Protein AF-A0A1W9RPV3-F1 (afdb_monomer_lite)

Secondary structure (DSSP, 8-state):
-HHHHHHHHHHHHHHHHHHHHHT--------HHHHHHHHHHHHHHHHHHHHTTPPTT--EEEEEETTTTEEEEEEEETTEEEEEEEEE-S-SSSS------STTS-PPPP------

Sequence (116 aa):
MKKHYILLLIVSFIILFFQSLLLHSQIIPSSELSRQVINEVSPTLQLQIADSGFQWGNPIFIRIFKETSELEVWIQDGTQFRLFKNYHICNWGYGTLGPKLAQGDGQALVQLAASR

pLDDT: mean 85.7, std 13.08, range [41.72, 97.81]

Structure (mmCIF, N/CA/C/O backbone):
data_AF-A0A1W9RPV3-F1
#
_entry.id   AF-A0A1W9RPV3-F1
#
loop_
_atom_site.group_PDB
_atom_site.id
_atom_site.type_symbol
_atom_site.label_atom_id
_atom_site.label_alt_id
_atom_site.label_comp_id
_atom_site.label_asym_id
_atom_site.label_entity_id
_atom_site.label_seq_id
_atom_site.pdbx_PDB_ins_code
_atom_site.Cartn_x
_atom_site.Cartn_y
_atom_site.Cartn_z
_atom_site.occupancy
_atom_site.B_iso_or_equiv
_atom_site.auth_seq_id
_atom_site.auth_comp_id
_atom_site.auth_asym_id
_atom_site.auth_atom_id
_atom_site.pdbx_PDB_model_num
ATOM 1 N N . MET A 1 1 ? 4.378 10.378 57.859 1.00 62.03 1 MET A N 1
ATOM 2 C CA . MET A 1 1 ? 3.628 11.184 56.863 1.00 62.03 1 MET A CA 1
ATOM 3 C C . MET A 1 1 ? 4.444 11.534 55.610 1.00 62.03 1 MET A C 1
ATOM 5 O O . MET A 1 1 ? 3.971 11.255 54.521 1.00 62.03 1 MET A O 1
ATOM 9 N N . LYS A 1 2 ? 5.685 12.044 55.713 1.00 71.25 2 LYS A N 1
ATOM 10 C CA . LYS A 1 2 ? 6.503 12.451 54.541 1.00 71.25 2 LYS A CA 1
ATOM 11 C C . LYS A 1 2 ? 6.878 11.315 53.559 1.00 71.25 2 LYS A C 1
ATOM 13 O O . LYS A 1 2 ? 6.887 11.535 52.358 1.00 71.25 2 LYS A O 1
ATOM 18 N N . LYS A 1 3 ? 7.116 10.086 54.047 1.00 74.06 3 LYS A N 1
ATOM 19 C CA . LYS A 1 3 ? 7.447 8.911 53.203 1.00 74.06 3 LYS A CA 1
ATOM 20 C C . LYS A 1 3 ? 6.310 8.481 52.263 1.00 74.06 3 LYS A C 1
ATOM 22 O O . LYS A 1 3 ? 6.578 8.044 51.155 1.00 74.06 3 LYS A O 1
ATOM 27 N N . HIS A 1 4 ? 5.056 8.641 52.692 1.00 80.50 4 HIS A N 1
ATOM 28 C CA . HIS A 1 4 ? 3.886 8.339 51.859 1.00 80.50 4 HIS A CA 1
ATOM 29 C C . HIS A 1 4 ? 3.755 9.336 50.697 1.00 80.50 4 HIS A C 1
ATOM 31 O O . HIS A 1 4 ? 3.473 8.936 49.577 1.00 80.50 4 HIS A O 1
ATOM 37 N N . TYR A 1 5 ? 4.055 10.617 50.941 1.00 83.81 5 TYR A N 1
ATOM 38 C CA . TYR A 1 5 ? 4.079 11.645 49.895 1.00 83.81 5 TYR A CA 1
ATOM 39 C C . TYR A 1 5 ? 5.159 11.385 48.838 1.00 83.81 5 TYR A C 1
ATOM 41 O O . TYR A 1 5 ? 4.906 11.537 47.649 1.00 83.81 5 TYR A O 1
ATOM 49 N N . ILE A 1 6 ? 6.346 10.942 49.264 1.00 88.88 6 ILE A N 1
ATOM 50 C CA . ILE A 1 6 ? 7.441 10.588 48.348 1.00 88.88 6 ILE A CA 1
ATOM 51 C C . ILE A 1 6 ? 7.039 9.408 47.454 1.00 88.88 6 ILE A C 1
ATOM 53 O O . ILE A 1 6 ? 7.261 9.452 46.248 1.00 88.88 6 ILE A O 1
ATOM 57 N N . LEU A 1 7 ? 6.396 8.384 48.022 1.00 88.38 7 LEU A N 1
ATOM 58 C CA . LEU A 1 7 ? 5.913 7.233 47.258 1.00 88.38 7 LEU A CA 1
ATOM 59 C C . LEU A 1 7 ? 4.862 7.638 46.210 1.00 88.38 7 LEU A C 1
ATOM 61 O O . LEU A 1 7 ? 4.947 7.209 45.064 1.00 88.38 7 LEU A O 1
ATOM 65 N N . LEU A 1 8 ? 3.914 8.506 46.577 1.00 90.88 8 LEU A N 1
ATOM 66 C CA . LEU A 1 8 ? 2.882 8.999 45.658 1.00 90.88 8 LEU A CA 1
ATOM 67 C C . LEU A 1 8 ? 3.468 9.826 44.502 1.00 90.88 8 LEU A C 1
ATOM 69 O O . LEU A 1 8 ? 3.013 9.692 43.366 1.00 90.88 8 LEU A O 1
ATOM 73 N N . LEU A 1 9 ? 4.502 10.632 44.761 1.00 92.44 9 LEU A N 1
ATOM 74 C CA . LEU A 1 9 ? 5.195 11.392 43.715 1.00 92.44 9 LEU A CA 1
ATOM 75 C C . LEU A 1 9 ? 5.936 10.481 42.728 1.00 92.44 9 LEU A C 1
ATOM 77 O O . LEU A 1 9 ? 5.876 10.717 41.523 1.00 92.44 9 LEU A O 1
ATOM 81 N N . ILE A 1 10 ? 6.583 9.419 43.218 1.00 94.88 10 ILE A N 1
ATOM 82 C CA . ILE A 1 10 ? 7.275 8.440 42.366 1.00 94.88 10 ILE A CA 1
ATOM 83 C C . ILE A 1 10 ? 6.272 7.694 41.479 1.00 94.88 10 ILE A C 1
ATOM 85 O O . ILE A 1 10 ? 6.490 7.574 40.276 1.00 94.88 10 ILE A O 1
ATOM 89 N N . VAL A 1 11 ? 5.150 7.240 42.045 1.00 95.00 11 VAL A N 1
ATOM 90 C CA . VAL A 1 11 ? 4.097 6.546 41.286 1.00 95.00 11 VAL A CA 1
ATOM 91 C C . VAL A 1 11 ? 3.494 7.460 40.217 1.00 95.00 11 VAL A C 1
ATOM 93 O O . VAL A 1 11 ? 3.348 7.040 39.073 1.00 95.00 11 VAL A O 1
ATOM 96 N N . SER A 1 12 ? 3.214 8.722 40.553 1.00 93.94 12 SER A N 1
ATOM 97 C CA . SER A 1 12 ? 2.731 9.718 39.588 1.00 93.94 12 SER A CA 1
ATOM 98 C C . SER A 1 12 ? 3.723 9.935 38.437 1.00 93.94 12 SER A C 1
ATOM 100 O O . SER A 1 12 ? 3.333 9.914 37.271 1.00 93.94 12 SER A O 1
ATOM 102 N N . PHE A 1 13 ? 5.020 10.051 38.739 1.00 93.44 13 PHE A N 1
ATOM 103 C CA . PHE A 1 13 ? 6.063 10.216 37.723 1.00 93.44 13 PHE A CA 1
ATOM 104 C C . PHE A 1 13 ? 6.180 8.995 36.796 1.00 93.44 13 PHE A C 1
ATOM 106 O O . PHE A 1 13 ? 6.309 9.153 35.584 1.00 93.44 13 PHE A O 1
ATOM 113 N N . ILE A 1 14 ? 6.069 7.779 37.345 1.00 93.69 14 ILE A N 1
ATOM 114 C CA . ILE A 1 14 ? 6.068 6.534 36.561 1.00 93.69 14 ILE A CA 1
ATOM 115 C C . ILE A 1 14 ? 4.843 6.471 35.642 1.00 93.69 14 ILE A C 1
ATOM 117 O O . ILE A 1 14 ? 4.986 6.118 34.474 1.00 93.69 14 ILE A O 1
ATOM 121 N N . ILE A 1 15 ? 3.657 6.849 36.130 1.00 92.75 15 ILE A N 1
ATOM 122 C CA . ILE A 1 15 ? 2.426 6.883 35.324 1.00 92.75 15 ILE A CA 1
ATOM 123 C C . ILE A 1 15 ? 2.553 7.901 34.184 1.00 92.75 15 ILE A C 1
ATOM 125 O O . ILE A 1 15 ? 2.246 7.566 33.042 1.00 92.75 15 ILE A O 1
ATOM 129 N N . LEU A 1 16 ? 3.049 9.110 34.463 1.00 90.44 16 LEU A N 1
ATOM 130 C CA . LEU A 1 16 ? 3.261 10.148 33.447 1.00 90.44 16 LEU A CA 1
ATOM 131 C C . LEU A 1 16 ? 4.282 9.716 32.383 1.00 90.44 16 LEU A C 1
ATOM 133 O O . LEU A 1 16 ? 4.080 9.966 31.196 1.00 90.44 16 LEU A O 1
ATOM 137 N N . PHE A 1 17 ? 5.348 9.023 32.791 1.00 89.44 17 PHE A N 1
ATOM 138 C CA . PHE A 1 17 ? 6.340 8.459 31.875 1.00 89.44 17 PHE A CA 1
ATOM 139 C C . PHE A 1 17 ? 5.761 7.326 31.010 1.00 89.44 17 PHE A C 1
ATOM 141 O O . PHE A 1 17 ? 6.027 7.251 29.813 1.00 89.44 17 PHE A O 1
ATOM 148 N N . PHE A 1 18 ? 4.920 6.463 31.583 1.00 86.62 18 PHE A N 1
ATOM 149 C CA . PHE A 1 18 ? 4.247 5.405 30.823 1.00 86.62 18 PHE A CA 1
ATOM 150 C C . PHE A 1 18 ? 3.209 5.971 29.841 1.00 86.62 18 PHE A C 1
ATOM 152 O O . PHE A 1 18 ? 3.089 5.482 28.719 1.00 86.62 18 PHE A O 1
ATOM 159 N N . GLN A 1 19 ? 2.490 7.029 30.228 1.00 82.31 19 GLN A N 1
ATOM 160 C CA . GLN A 1 19 ? 1.541 7.722 29.353 1.00 82.31 19 GLN A CA 1
ATOM 161 C C . GLN A 1 19 ? 2.234 8.412 28.171 1.00 82.31 19 GLN A C 1
ATOM 163 O O . GLN A 1 19 ? 1.719 8.349 27.056 1.00 82.31 19 GLN A O 1
ATOM 168 N N . SER A 1 20 ? 3.407 9.025 28.372 1.00 78.88 20 SER A N 1
ATOM 169 C CA . SER A 1 20 ? 4.157 9.657 27.277 1.00 78.88 20 SER A CA 1
ATOM 170 C C . SER A 1 20 ? 4.732 8.636 26.288 1.00 78.88 20 SER A C 1
ATOM 172 O O . SER A 1 20 ? 4.736 8.888 25.084 1.00 78.88 20 SER A O 1
ATOM 174 N N . LEU A 1 21 ? 5.138 7.452 26.761 1.00 75.06 21 LEU A N 1
ATOM 175 C CA . LEU A 1 21 ? 5.587 6.347 25.906 1.00 75.06 21 LEU A CA 1
ATOM 176 C C . LEU A 1 21 ? 4.488 5.840 24.957 1.00 75.06 21 LEU A C 1
ATOM 178 O O . LEU A 1 21 ? 4.789 5.529 23.805 1.00 75.06 21 LEU A O 1
ATOM 182 N N . LEU A 1 22 ? 3.224 5.817 25.392 1.00 68.00 22 LEU A N 1
ATOM 183 C CA . LEU A 1 22 ? 2.082 5.362 24.582 1.00 68.00 22 LEU A CA 1
ATOM 184 C C . LEU A 1 22 ? 1.671 6.345 23.468 1.00 68.00 22 LEU A C 1
ATOM 186 O O . LEU A 1 2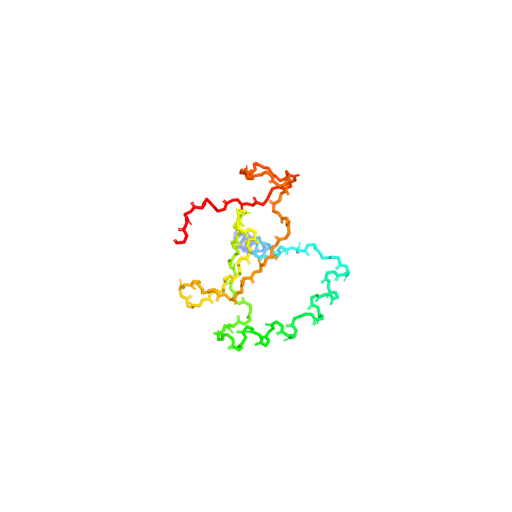2 ? 0.981 5.950 22.532 1.00 68.00 22 LEU A O 1
ATOM 190 N N . LEU A 1 23 ? 2.091 7.611 23.543 1.00 58.91 23 LEU A N 1
ATOM 191 C CA . LEU A 1 23 ? 1.692 8.681 22.615 1.00 58.91 23 LEU A CA 1
ATOM 192 C C . LEU A 1 23 ? 2.594 8.825 21.381 1.00 58.91 23 LEU A C 1
ATOM 194 O O . LEU A 1 23 ? 2.424 9.769 20.609 1.00 58.91 23 LEU A O 1
ATOM 198 N N . HIS A 1 24 ? 3.520 7.897 21.139 1.00 58.88 24 HIS A N 1
ATOM 199 C CA . HIS A 1 24 ? 4.322 7.892 19.913 1.00 58.88 24 HIS A CA 1
ATOM 200 C C . HIS A 1 24 ? 3.487 7.419 18.712 1.00 58.88 24 HIS A C 1
ATOM 202 O O . HIS A 1 24 ? 3.750 6.367 18.127 1.00 58.88 24 HIS A O 1
ATOM 208 N N . SER A 1 25 ? 2.481 8.200 18.308 1.00 58.75 25 SER A N 1
ATOM 209 C CA . SER A 1 25 ? 1.920 8.050 16.970 1.00 58.75 25 SER A CA 1
ATOM 210 C C . SER A 1 25 ? 3.014 8.440 15.983 1.00 58.75 25 SER A C 1
ATOM 212 O O . SER A 1 25 ? 3.535 9.556 16.041 1.00 58.75 25 SER A O 1
ATOM 214 N N . GLN A 1 26 ? 3.382 7.527 15.092 1.00 59.84 26 GLN A N 1
ATOM 215 C CA . GLN A 1 26 ? 4.270 7.843 13.982 1.00 59.84 26 GLN A CA 1
ATOM 216 C C . GLN A 1 26 ? 3.601 8.955 13.163 1.00 59.84 26 GLN A C 1
ATOM 218 O O . GLN A 1 26 ? 2.573 8.726 12.527 1.00 59.84 26 GLN A O 1
ATOM 223 N N . ILE A 1 27 ? 4.139 10.176 13.215 1.00 66.62 27 ILE A N 1
ATOM 224 C CA . ILE A 1 27 ? 3.669 11.267 12.362 1.00 66.62 27 ILE A CA 1
ATOM 225 C C . ILE A 1 27 ? 4.093 10.887 10.945 1.00 66.62 27 ILE A C 1
ATOM 227 O O . ILE A 1 27 ? 5.262 11.023 10.593 1.00 66.62 27 ILE A O 1
ATOM 231 N N . ILE A 1 28 ? 3.167 10.357 10.146 1.00 72.50 28 ILE A N 1
ATOM 232 C CA . ILE A 1 28 ? 3.443 10.044 8.745 1.00 72.50 28 ILE A CA 1
ATOM 233 C C . ILE A 1 28 ? 3.582 11.389 8.018 1.00 72.50 28 ILE A C 1
ATOM 235 O O . ILE A 1 28 ? 2.600 12.142 7.953 1.00 72.50 28 ILE A O 1
ATOM 239 N N . PRO A 1 29 ? 4.776 11.739 7.500 1.00 75.94 29 PRO A N 1
ATOM 240 C CA . PRO A 1 29 ? 4.946 12.986 6.774 1.00 75.94 29 PRO A CA 1
ATOM 241 C C . PRO A 1 29 ? 4.020 12.969 5.554 1.00 75.94 29 PRO A C 1
ATOM 243 O O . PRO A 1 29 ? 4.122 12.099 4.693 1.00 75.94 29 PRO A O 1
ATOM 246 N N . SER A 1 30 ? 3.090 13.921 5.498 1.00 84.00 30 SER A N 1
ATOM 247 C CA . SER A 1 30 ? 2.107 14.054 4.419 1.00 84.00 30 SER A CA 1
ATOM 248 C C . SER A 1 30 ? 2.239 15.423 3.765 1.00 84.00 30 SER A C 1
ATOM 250 O O . SER A 1 30 ? 2.199 16.457 4.437 1.00 84.00 30 SER A O 1
ATOM 252 N N . SER A 1 31 ? 2.406 15.428 2.442 1.00 92.25 31 SER A N 1
ATOM 253 C CA . SER A 1 31 ? 2.293 16.640 1.629 1.00 92.25 31 SER A CA 1
ATOM 254 C C . SER A 1 31 ? 0.822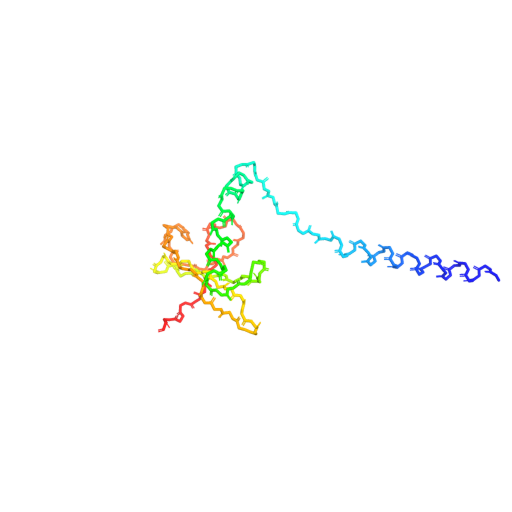 17.002 1.417 1.00 92.25 31 SER A C 1
ATOM 256 O O . SER A 1 31 ? -0.065 16.168 1.599 1.00 92.25 31 SER A O 1
ATOM 258 N N . GLU A 1 32 ? 0.552 18.235 0.992 1.00 93.44 32 GLU A N 1
ATOM 259 C CA . GLU A 1 32 ? -0.815 18.656 0.670 1.00 93.44 32 GLU A CA 1
ATOM 260 C C . GLU A 1 32 ? -1.423 17.813 -0.459 1.00 93.44 32 GLU A C 1
ATOM 262 O O . GLU A 1 32 ? -2.535 17.307 -0.334 1.00 93.44 32 GLU A O 1
ATOM 267 N N . LEU A 1 33 ? -0.638 17.547 -1.507 1.00 92.56 33 LEU A N 1
ATOM 268 C CA . LEU A 1 33 ? -1.042 16.666 -2.603 1.00 92.56 33 LEU A CA 1
ATOM 269 C C . LEU A 1 33 ? -1.403 15.261 -2.103 1.00 92.56 33 LEU A C 1
ATOM 271 O O . LEU A 1 33 ? -2.406 1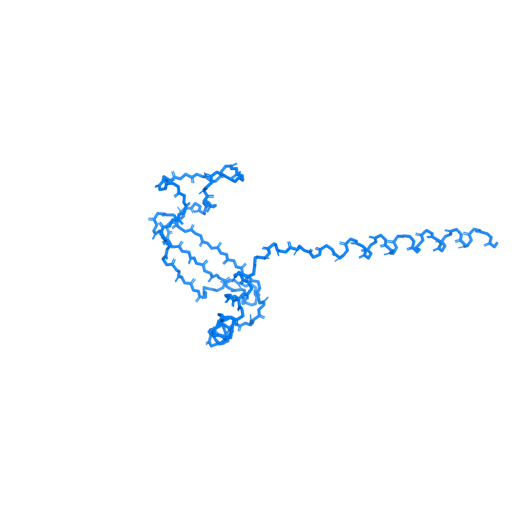4.690 -2.520 1.00 92.56 33 LEU A O 1
ATOM 275 N N . SER A 1 34 ? -0.610 14.708 -1.179 1.00 93.75 34 SER A N 1
ATOM 276 C CA . SER A 1 34 ? -0.890 13.395 -0.594 1.00 93.75 34 SER A CA 1
ATOM 277 C C . SER A 1 34 ? -2.246 13.371 0.117 1.00 93.75 34 SER A C 1
ATOM 279 O O . SER A 1 34 ? -3.005 12.422 -0.067 1.00 93.75 34 SER A O 1
ATOM 281 N N . ARG A 1 35 ? -2.596 14.427 0.866 1.00 93.00 35 ARG A N 1
ATOM 282 C CA . ARG A 1 35 ? -3.901 14.531 1.544 1.00 93.00 35 ARG A CA 1
ATOM 283 C C . ARG A 1 35 ? -5.063 14.622 0.563 1.00 93.00 35 ARG A C 1
ATOM 285 O O . ARG A 1 35 ? -6.078 13.966 0.775 1.00 93.00 35 ARG A O 1
ATOM 292 N N . GLN A 1 36 ? -4.908 15.400 -0.506 1.00 94.94 36 GLN A N 1
ATOM 293 C CA . GLN A 1 36 ? -5.939 15.545 -1.535 1.00 94.94 36 GLN A CA 1
ATOM 294 C C . GLN A 1 36 ? -6.238 14.205 -2.210 1.00 94.94 36 GLN A C 1
ATOM 296 O O . GLN A 1 36 ? -7.393 13.788 -2.246 1.00 94.94 36 GLN A O 1
ATOM 301 N N . VAL A 1 37 ? -5.194 13.484 -2.628 1.00 94.06 37 VAL A N 1
ATOM 302 C CA . VAL A 1 37 ? -5.337 12.155 -3.241 1.00 94.06 37 VAL A CA 1
ATOM 303 C C . VAL A 1 37 ? -5.973 11.158 -2.271 1.00 94.06 37 VAL A C 1
ATOM 305 O O . VAL A 1 37 ? -6.838 10.385 -2.671 1.00 94.06 37 VAL A O 1
ATOM 308 N N . ILE A 1 38 ? -5.596 11.175 -0.987 1.00 93.44 38 ILE A N 1
ATOM 309 C CA . ILE A 1 38 ? -6.227 10.312 0.022 1.00 93.44 38 ILE A CA 1
ATOM 310 C C . ILE A 1 38 ? -7.726 10.609 0.117 1.00 93.44 38 ILE A C 1
ATOM 312 O O . ILE A 1 38 ? -8.523 9.674 0.067 1.00 93.44 38 ILE A O 1
ATOM 316 N N . ASN A 1 39 ? -8.120 11.878 0.225 1.00 94.94 39 ASN A N 1
ATOM 317 C CA . ASN A 1 39 ? -9.529 12.259 0.339 1.00 94.94 39 ASN A CA 1
ATOM 318 C C . ASN A 1 39 ? -10.339 11.877 -0.909 1.00 94.94 39 ASN A C 1
ATOM 320 O O . ASN A 1 39 ? -11.486 11.457 -0.782 1.00 94.94 39 ASN A O 1
ATOM 324 N N . GLU A 1 40 ? -9.738 11.985 -2.093 1.00 96.75 40 GLU A N 1
ATOM 325 C CA . GLU A 1 40 ? -10.373 11.621 -3.362 1.00 96.75 40 GLU A CA 1
ATOM 326 C C . GLU A 1 40 ? -10.529 10.100 -3.523 1.00 96.75 40 GLU A C 1
ATOM 328 O O . GLU A 1 40 ? -11.590 9.615 -3.915 1.00 96.75 40 GLU A O 1
ATOM 333 N N . VAL A 1 41 ? -9.488 9.326 -3.198 1.00 95.94 41 VAL A N 1
ATOM 334 C CA . VAL A 1 41 ? -9.440 7.879 -3.471 1.00 95.94 41 VAL A CA 1
ATOM 335 C C . VAL A 1 41 ? -10.094 7.045 -2.363 1.00 95.94 41 VAL A C 1
ATOM 337 O O . VAL A 1 41 ? -10.627 5.966 -2.641 1.00 95.94 41 VAL A O 1
ATOM 340 N N . SER A 1 42 ? -10.080 7.520 -1.112 1.00 96.06 42 SER A N 1
ATOM 341 C CA . SER A 1 42 ? -10.550 6.744 0.049 1.00 96.06 42 SER A CA 1
ATOM 342 C C . SER A 1 42 ? -11.991 6.235 -0.063 1.00 96.06 42 SER A C 1
ATOM 344 O O . SER A 1 42 ? -12.188 5.063 0.255 1.00 96.06 42 SER A O 1
ATOM 346 N N . PRO A 1 43 ? -12.993 7.015 -0.524 1.00 97.31 43 PRO A N 1
ATOM 347 C CA . PRO A 1 43 ? -14.375 6.533 -0.595 1.00 97.31 43 PRO A CA 1
ATOM 348 C C . PRO A 1 43 ? -14.520 5.300 -1.494 1.00 97.31 43 PRO A C 1
ATOM 350 O O . PRO A 1 43 ? -15.083 4.284 -1.092 1.00 97.31 43 PRO A O 1
ATOM 353 N N . THR A 1 44 ? -13.936 5.352 -2.692 1.00 97.19 44 THR A N 1
ATOM 354 C CA . THR A 1 44 ? -13.968 4.236 -3.645 1.00 97.19 44 THR A CA 1
ATOM 355 C C . THR A 1 44 ? -13.185 3.035 -3.123 1.00 97.19 44 THR A C 1
ATOM 357 O O . THR A 1 44 ? -13.621 1.895 -3.275 1.00 97.19 44 THR A O 1
ATOM 360 N N . LEU A 1 45 ? -12.037 3.267 -2.480 1.00 96.06 45 LEU A N 1
ATOM 361 C CA . LEU A 1 45 ? -11.226 2.190 -1.917 1.00 96.06 45 LEU A CA 1
ATOM 362 C C . LEU A 1 45 ? -11.928 1.488 -0.744 1.00 96.06 45 LEU A C 1
ATOM 364 O O . LEU A 1 45 ? -11.849 0.266 -0.636 1.00 96.06 45 LEU A O 1
ATOM 368 N N . GLN A 1 46 ? -12.636 2.238 0.104 1.00 97.06 46 GLN A N 1
ATOM 369 C CA . GLN A 1 46 ? -13.437 1.688 1.201 1.00 97.06 46 GLN A CA 1
ATOM 370 C C . GLN A 1 46 ? -14.533 0.757 0.684 1.00 97.06 46 GLN A C 1
ATOM 372 O O . GLN A 1 46 ? -14.693 -0.338 1.223 1.00 97.06 46 GLN A O 1
ATOM 377 N N . LEU A 1 47 ? -15.225 1.153 -0.389 1.00 97.50 47 LEU A N 1
ATOM 378 C CA . LEU A 1 47 ? -16.215 0.303 -1.052 1.00 97.50 47 LEU A CA 1
ATOM 379 C C . LEU A 1 47 ? -15.569 -0.972 -1.607 1.00 97.50 47 LEU A C 1
ATOM 381 O O . LEU A 1 47 ? -16.017 -2.062 -1.282 1.00 97.50 47 LEU A O 1
ATOM 385 N N . GLN A 1 48 ? -14.452 -0.863 -2.336 1.00 97.12 48 GLN A N 1
ATOM 386 C CA . GLN A 1 48 ? -13.739 -2.034 -2.878 1.00 97.12 48 GLN A CA 1
ATOM 387 C C . GLN A 1 48 ? -13.301 -3.027 -1.791 1.00 97.12 48 GLN A C 1
ATOM 389 O O . GLN A 1 48 ? -13.360 -4.242 -1.993 1.00 97.12 48 GLN A O 1
ATOM 394 N N . ILE A 1 49 ? -12.839 -2.518 -0.647 1.00 97.00 49 ILE A N 1
ATOM 395 C CA . ILE A 1 49 ? -12.436 -3.333 0.506 1.00 97.00 49 ILE A CA 1
ATOM 396 C C . ILE A 1 49 ? -13.651 -4.041 1.110 1.00 97.00 49 ILE A C 1
ATOM 398 O O . ILE A 1 49 ? -13.588 -5.251 1.336 1.00 97.00 49 ILE A O 1
ATOM 402 N N . ALA A 1 50 ? -14.751 -3.313 1.316 1.00 96.31 50 ALA A N 1
ATOM 403 C CA . ALA A 1 50 ? -15.989 -3.869 1.853 1.00 96.31 50 ALA A CA 1
ATOM 404 C C . ALA A 1 50 ? -16.595 -4.930 0.916 1.00 96.31 50 ALA A C 1
ATOM 406 O O . ALA A 1 50 ? -16.927 -6.024 1.372 1.00 96.31 50 ALA A O 1
ATOM 407 N N . ASP A 1 51 ? -16.648 -4.657 -0.390 1.00 97.50 51 ASP A N 1
ATOM 408 C CA . ASP A 1 51 ? -17.147 -5.578 -1.423 1.00 97.50 51 ASP A CA 1
ATOM 409 C C . ASP A 1 51 ? -16.305 -6.861 -1.513 1.00 97.50 51 ASP A C 1
ATOM 411 O O . ASP A 1 51 ? -16.813 -7.934 -1.835 1.00 97.50 51 ASP A O 1
ATOM 415 N N . SER A 1 52 ? -15.015 -6.773 -1.177 1.00 95.50 52 SER A N 1
ATOM 416 C CA . SER A 1 52 ? -14.098 -7.920 -1.104 1.00 95.50 52 SER A CA 1
ATOM 417 C C . SER A 1 52 ? -14.191 -8.689 0.228 1.00 95.50 52 SER A C 1
ATOM 419 O O . SER A 1 52 ? -13.445 -9.649 0.454 1.00 95.50 52 SER A O 1
ATOM 421 N N . GLY A 1 53 ? -15.094 -8.277 1.126 1.00 95.62 53 GLY A N 1
ATOM 422 C CA . GLY A 1 53 ? -15.323 -8.902 2.428 1.00 95.62 53 GLY A CA 1
ATOM 423 C C . GLY A 1 53 ? -14.255 -8.589 3.478 1.00 95.62 53 GLY A C 1
ATOM 424 O O . GLY A 1 53 ? -14.128 -9.334 4.449 1.00 95.62 53 GLY A O 1
ATOM 425 N N . PHE A 1 54 ? -13.470 -7.526 3.291 1.00 96.69 54 PHE A N 1
ATOM 426 C CA . PHE A 1 54 ? -12.502 -7.047 4.278 1.00 96.69 54 PHE A CA 1
ATOM 427 C C . PHE A 1 54 ? -13.070 -5.876 5.086 1.00 96.69 54 PHE A C 1
ATOM 429 O O . PHE A 1 54 ? -14.026 -5.216 4.682 1.00 96.69 54 PHE A O 1
ATOM 436 N N . GLN A 1 55 ? -12.447 -5.580 6.227 1.00 95.25 55 GLN A N 1
ATOM 437 C CA . GLN A 1 55 ? -12.789 -4.413 7.038 1.00 95.25 55 GLN A CA 1
ATOM 438 C C . GLN A 1 55 ? -11.777 -3.289 6.808 1.00 95.25 55 GLN A C 1
ATOM 440 O O . GLN A 1 55 ? -10.566 -3.515 6.736 1.00 95.25 55 GLN A O 1
ATOM 445 N N . TRP A 1 56 ? -12.277 -2.058 6.694 1.00 95.44 56 TRP A N 1
ATOM 446 C CA . TRP A 1 56 ? -11.424 -0.878 6.599 1.00 95.44 56 TRP A CA 1
ATOM 447 C C . TRP A 1 56 ? -10.555 -0.736 7.853 1.00 95.44 56 TRP A C 1
ATOM 449 O O . TRP A 1 56 ? -11.042 -0.868 8.972 1.00 95.44 56 TRP A O 1
ATOM 459 N N . GLY A 1 57 ? -9.268 -0.444 7.659 1.00 93.25 57 GLY A N 1
ATOM 460 C CA . GLY A 1 57 ? -8.298 -0.332 8.751 1.00 93.25 57 GLY A CA 1
ATOM 461 C C . GLY A 1 57 ? -7.671 -1.657 9.192 1.00 93.25 57 GLY A C 1
ATOM 462 O O . GLY A 1 57 ? -6.790 -1.630 10.052 1.00 93.25 57 GLY A O 1
ATOM 463 N N . ASN A 1 58 ? -8.053 -2.796 8.596 1.00 95.94 58 ASN A N 1
ATOM 464 C CA . ASN A 1 58 ? -7.348 -4.054 8.836 1.00 95.94 58 ASN A CA 1
ATOM 465 C C . ASN A 1 58 ? -5.862 -3.934 8.462 1.00 95.94 58 ASN A C 1
ATOM 467 O O . ASN A 1 58 ? -5.530 -3.262 7.478 1.00 95.94 58 ASN A O 1
ATOM 471 N N . PRO A 1 59 ? -4.962 -4.606 9.206 1.00 96.38 59 PRO A N 1
ATOM 472 C CA . PRO A 1 59 ? -3.545 -4.628 8.879 1.00 96.38 59 PRO A CA 1
ATOM 473 C C . PRO A 1 59 ? -3.301 -5.074 7.439 1.00 96.38 59 PRO A C 1
ATOM 475 O O . PRO A 1 59 ? -3.912 -6.029 6.950 1.00 96.38 59 PRO A O 1
ATOM 478 N N . ILE A 1 60 ? -2.383 -4.375 6.777 1.00 94.94 60 ILE A N 1
ATOM 479 C CA . ILE A 1 60 ? -1.986 -4.658 5.403 1.00 94.94 60 ILE A CA 1
ATOM 480 C C . ILE A 1 60 ? -0.575 -5.232 5.364 1.00 94.94 60 ILE A C 1
ATOM 482 O O . ILE A 1 60 ? 0.302 -4.834 6.132 1.00 94.94 60 ILE A O 1
ATOM 486 N N . PHE A 1 61 ? -0.351 -6.136 4.423 1.00 93.88 61 PHE A N 1
ATOM 487 C CA . PHE A 1 61 ? 0.962 -6.655 4.083 1.00 93.88 61 PHE A CA 1
ATOM 488 C C . PHE A 1 61 ? 1.197 -6.451 2.587 1.00 93.88 61 PHE A C 1
ATOM 490 O O . PHE A 1 61 ? 0.345 -6.783 1.766 1.00 93.88 61 PHE A O 1
ATOM 497 N N . ILE A 1 62 ? 2.337 -5.863 2.228 1.00 92.75 62 ILE A N 1
ATOM 498 C CA . ILE A 1 62 ? 2.666 -5.533 0.839 1.00 92.75 62 ILE A CA 1
ATOM 499 C C . ILE A 1 62 ? 3.833 -6.403 0.390 1.00 92.75 62 ILE A C 1
ATOM 501 O O . ILE A 1 62 ? 4.856 -6.468 1.074 1.00 92.75 62 ILE A O 1
ATOM 505 N N . ARG A 1 63 ? 3.694 -7.033 -0.779 1.00 92.25 63 ARG A N 1
ATOM 506 C CA . ARG A 1 63 ? 4.773 -7.770 -1.451 1.00 92.25 63 ARG A CA 1
ATOM 507 C C . ARG A 1 63 ? 5.120 -7.102 -2.770 1.00 92.25 63 ARG A C 1
ATOM 509 O O . ARG A 1 63 ? 4.235 -6.608 -3.458 1.00 92.25 63 ARG A O 1
ATOM 516 N N . ILE A 1 64 ? 6.399 -7.121 -3.129 1.00 88.56 64 ILE A N 1
ATOM 517 C CA . ILE A 1 64 ? 6.883 -6.637 -4.424 1.00 88.56 64 ILE A CA 1
ATOM 518 C C . ILE A 1 64 ? 7.704 -7.745 -5.081 1.00 88.56 64 ILE A C 1
ATOM 520 O O . ILE A 1 64 ? 8.701 -8.203 -4.516 1.00 88.56 64 ILE A O 1
ATOM 524 N N . PHE A 1 65 ? 7.305 -8.133 -6.289 1.00 88.38 65 PHE A N 1
ATOM 525 C CA . PHE A 1 65 ? 8.029 -9.049 -7.162 1.00 88.38 65 PHE A CA 1
ATOM 526 C C . PHE A 1 65 ? 8.732 -8.241 -8.247 1.00 88.38 65 PHE A C 1
ATOM 528 O O . PHE A 1 65 ? 8.110 -7.740 -9.181 1.00 88.38 65 PHE A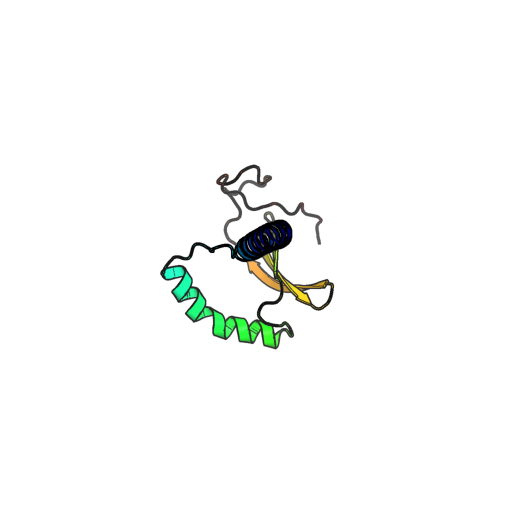 O 1
ATOM 535 N N . LYS A 1 66 ? 10.051 -8.096 -8.103 1.00 86.25 66 LYS A N 1
ATOM 536 C CA . LYS A 1 66 ? 10.872 -7.295 -9.020 1.00 86.25 66 LYS A CA 1
ATOM 537 C C . LYS A 1 66 ? 10.890 -7.880 -10.434 1.00 86.25 66 LYS A C 1
ATOM 539 O O . LYS A 1 66 ? 10.693 -7.164 -11.400 1.00 86.25 66 LYS A O 1
ATOM 544 N N . GLU A 1 67 ? 11.082 -9.189 -10.556 1.00 85.62 67 GLU A N 1
ATOM 545 C CA . GLU A 1 67 ? 11.212 -9.848 -11.861 1.00 85.62 67 GLU A CA 1
ATOM 546 C C . GLU A 1 67 ? 9.939 -9.742 -12.715 1.00 85.62 67 GLU A C 1
ATOM 548 O O . GLU A 1 67 ? 10.024 -9.477 -13.911 1.00 85.62 67 GLU A O 1
ATOM 553 N N . THR A 1 68 ? 8.760 -9.876 -12.100 1.00 88.38 68 THR A N 1
ATOM 554 C CA . THR A 1 68 ? 7.462 -9.774 -12.790 1.00 88.38 68 THR A CA 1
ATOM 555 C C . THR A 1 68 ? 6.859 -8.372 -12.755 1.00 88.38 68 THR A C 1
ATOM 557 O O . THR A 1 68 ? 5.817 -8.143 -13.370 1.00 88.38 68 THR A O 1
ATOM 560 N N . SER A 1 69 ? 7.505 -7.418 -12.074 1.00 89.62 69 SER A N 1
ATOM 561 C CA . SER A 1 69 ? 7.005 -6.053 -11.897 1.00 89.62 69 SER A CA 1
ATOM 562 C C . SER A 1 69 ? 5.594 -6.010 -11.290 1.00 89.62 69 SER A C 1
ATOM 564 O O . SER A 1 69 ? 4.718 -5.270 -11.744 1.00 89.62 69 SER A O 1
ATOM 566 N N . GLU A 1 70 ? 5.375 -6.805 -10.241 1.00 92.19 70 GLU A N 1
ATOM 567 C CA . GLU A 1 70 ? 4.094 -6.916 -9.534 1.00 92.19 70 GLU A CA 1
ATOM 568 C C . GLU A 1 70 ? 4.205 -6.400 -8.092 1.00 92.19 70 GLU A C 1
ATOM 570 O O . GLU A 1 70 ? 5.175 -6.680 -7.384 1.00 92.19 70 GLU A O 1
ATOM 575 N N . LEU A 1 71 ? 3.189 -5.664 -7.642 1.00 93.44 71 LEU A N 1
ATOM 576 C CA . LEU A 1 71 ? 2.994 -5.249 -6.256 1.00 93.44 71 LEU A CA 1
ATOM 577 C C . LEU A 1 71 ? 1.653 -5.777 -5.769 1.00 93.44 71 LEU A C 1
ATOM 579 O O . LEU A 1 71 ? 0.594 -5.382 -6.253 1.00 93.44 71 LEU A O 1
ATOM 583 N N . GLU A 1 72 ? 1.699 -6.615 -4.748 1.00 95.94 72 GLU A N 1
ATOM 584 C CA . GLU A 1 72 ? 0.507 -7.182 -4.145 1.00 95.94 72 GLU A CA 1
ATOM 585 C C . GLU A 1 72 ? 0.204 -6.534 -2.802 1.00 95.94 72 GLU A C 1
ATOM 587 O O . GLU A 1 72 ? 1.081 -6.359 -1.953 1.00 95.94 72 GLU A O 1
ATOM 592 N N . VAL A 1 73 ? -1.075 -6.251 -2.593 1.00 96.38 73 VAL A N 1
ATOM 593 C CA . VAL A 1 73 ? -1.642 -5.791 -1.333 1.00 96.38 73 VAL A CA 1
ATOM 594 C C . VAL A 1 73 ? -2.469 -6.925 -0.749 1.00 96.38 73 VAL A C 1
ATOM 596 O O . VAL A 1 73 ? -3.433 -7.392 -1.361 1.00 96.38 73 VAL A O 1
ATOM 599 N N . TRP A 1 74 ? -2.090 -7.348 0.447 1.00 97.31 74 TRP A N 1
ATOM 600 C CA . TRP A 1 74 ? -2.757 -8.374 1.230 1.00 97.31 74 TRP A CA 1
ATOM 601 C C . TRP A 1 74 ? -3.393 -7.724 2.453 1.00 97.31 74 TRP A C 1
ATOM 603 O O . TRP A 1 74 ? -2.763 -6.884 3.095 1.00 97.31 74 TRP A O 1
ATOM 613 N N . ILE A 1 75 ? -4.622 -8.110 2.782 1.00 97.81 75 ILE A N 1
ATOM 614 C CA . ILE A 1 75 ? -5.346 -7.594 3.948 1.00 97.81 75 ILE A CA 1
ATOM 615 C C . ILE A 1 75 ? -5.559 -8.742 4.932 1.00 97.81 75 ILE A C 1
ATOM 617 O O . ILE A 1 75 ? -5.866 -9.868 4.530 1.00 97.81 75 ILE A O 1
ATOM 621 N N . GLN A 1 76 ? -5.362 -8.468 6.221 1.00 97.31 76 GLN A N 1
ATOM 622 C CA . GLN A 1 76 ? -5.614 -9.449 7.265 1.00 97.31 76 GLN A CA 1
ATOM 623 C C . GLN A 1 76 ? -7.103 -9.821 7.322 1.00 97.31 76 GLN A C 1
ATOM 625 O O . GLN A 1 76 ? -7.984 -8.959 7.342 1.00 97.31 76 GLN A O 1
ATOM 630 N N . ASP A 1 77 ? -7.354 -11.120 7.395 1.00 95.31 77 ASP A N 1
ATOM 631 C CA . ASP A 1 77 ? -8.653 -11.760 7.522 1.00 95.31 77 ASP A CA 1
ATOM 632 C C . ASP A 1 77 ? -8.562 -12.863 8.588 1.00 95.31 77 ASP A C 1
ATOM 634 O O . ASP A 1 77 ? -7.958 -13.922 8.390 1.00 95.31 77 ASP A O 1
ATOM 638 N N . GLY A 1 78 ? -9.085 -12.573 9.780 1.00 93.12 78 GLY A N 1
ATOM 639 C CA . GLY A 1 78 ? -8.885 -13.420 10.955 1.00 93.12 78 GLY A CA 1
ATOM 640 C C . GLY A 1 78 ? -7.403 -13.534 11.330 1.00 93.12 78 GLY A C 1
ATOM 641 O O . GLY A 1 78 ? -6.768 -12.546 11.709 1.00 93.12 78 GLY A O 1
ATOM 642 N N . THR A 1 79 ? -6.851 -14.747 11.251 1.00 94.38 79 THR A N 1
ATOM 643 C CA . THR A 1 79 ? -5.447 -15.048 11.589 1.00 94.38 79 THR A CA 1
ATOM 644 C C . THR A 1 79 ? -4.515 -15.095 10.378 1.00 94.38 79 THR A C 1
ATOM 646 O O . THR A 1 79 ? -3.314 -15.299 10.550 1.00 94.38 79 THR A O 1
ATOM 649 N N . GLN A 1 80 ? -5.041 -14.925 9.163 1.00 95.38 80 GLN A N 1
ATOM 650 C CA . GLN A 1 80 ? -4.276 -15.037 7.921 1.00 95.38 80 GLN A CA 1
ATOM 651 C C . GLN A 1 80 ? -4.365 -13.749 7.103 1.00 95.38 80 GLN A C 1
ATOM 653 O O . GLN A 1 80 ? -5.195 -12.884 7.361 1.00 95.38 80 GLN A O 1
ATOM 658 N N . PHE A 1 81 ? -3.500 -13.617 6.101 1.00 96.44 81 PHE A N 1
ATOM 659 C CA . PHE A 1 81 ? -3.582 -12.549 5.109 1.00 96.44 81 PHE A CA 1
ATOM 660 C C . PHE A 1 81 ? -4.164 -13.105 3.814 1.00 96.44 81 PHE A C 1
ATOM 662 O O . PHE A 1 81 ? -3.725 -14.153 3.337 1.00 96.44 81 PHE A O 1
ATOM 669 N N . ARG A 1 82 ? -5.119 -12.386 3.222 1.00 97.12 82 ARG A N 1
ATOM 670 C CA . ARG A 1 82 ? -5.750 -12.752 1.950 1.00 97.12 82 ARG A CA 1
ATOM 671 C C . ARG A 1 82 ? -5.448 -11.677 0.903 1.00 97.12 82 ARG A C 1
ATOM 673 O O . ARG A 1 82 ? -5.411 -10.489 1.229 1.00 97.12 82 ARG A O 1
ATOM 680 N N . LEU A 1 83 ? -5.198 -12.084 -0.342 1.00 96.69 83 LEU A N 1
ATOM 681 C CA . LEU A 1 83 ? -4.883 -11.147 -1.423 1.00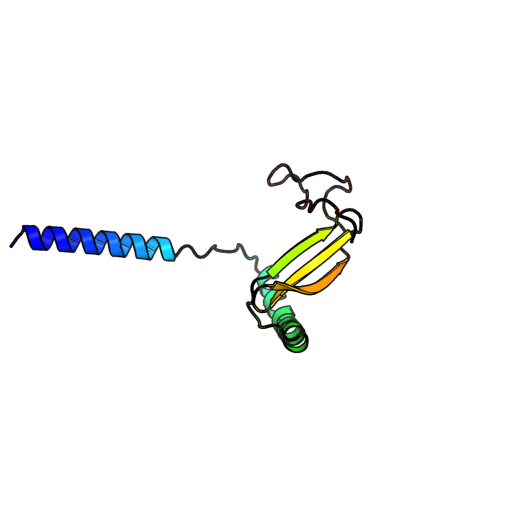 96.69 83 LEU A CA 1
ATOM 682 C C . LEU A 1 83 ? -6.085 -10.227 -1.669 1.00 96.69 83 LEU A C 1
ATOM 684 O O . LEU A 1 83 ? -7.196 -10.707 -1.886 1.00 96.69 83 LEU A O 1
ATOM 688 N N . PHE A 1 84 ? -5.850 -8.917 -1.646 1.00 97.50 84 PHE A N 1
ATOM 689 C CA . PHE A 1 84 ? -6.856 -7.909 -1.971 1.00 97.50 84 PHE A CA 1
ATOM 690 C C . PHE A 1 84 ? -6.670 -7.385 -3.393 1.00 97.50 84 PHE A C 1
ATOM 692 O O . PHE A 1 84 ? -7.626 -7.322 -4.162 1.00 97.50 84 PHE A O 1
ATOM 699 N N . LYS A 1 85 ? -5.441 -7.001 -3.758 1.00 96.12 85 LYS A N 1
ATOM 700 C CA . LYS A 1 85 ? -5.184 -6.373 -5.057 1.00 96.12 85 LYS A CA 1
ATOM 701 C C . LYS A 1 85 ? -3.760 -6.610 -5.533 1.00 96.12 85 LYS A C 1
ATOM 703 O O . LYS A 1 85 ? -2.836 -6.603 -4.728 1.00 96.12 85 LYS A O 1
ATOM 708 N N . ASN A 1 86 ? -3.596 -6.777 -6.840 1.00 96.31 86 ASN A N 1
ATOM 709 C CA . ASN A 1 86 ? -2.301 -6.829 -7.512 1.00 96.31 86 ASN A CA 1
ATOM 710 C C . ASN A 1 86 ? -2.190 -5.642 -8.476 1.00 96.31 86 ASN A C 1
ATOM 712 O O . ASN A 1 86 ? -3.143 -5.336 -9.196 1.00 96.31 86 ASN A O 1
ATOM 716 N N . TYR A 1 87 ? -1.041 -4.980 -8.479 1.00 94.94 87 TYR A N 1
ATOM 717 C CA . TYR A 1 87 ? -0.729 -3.844 -9.333 1.00 94.94 87 TYR A CA 1
ATOM 718 C C . TYR A 1 87 ? 0.514 -4.149 -10.160 1.00 94.94 87 TYR A C 1
ATOM 720 O O . TYR A 1 87 ? 1.543 -4.543 -9.617 1.00 94.94 87 TYR A O 1
ATOM 728 N N . HIS A 1 88 ? 0.455 -3.878 -11.461 1.00 94.19 88 HIS A N 1
ATOM 729 C CA . HIS A 1 88 ? 1.669 -3.790 -12.265 1.00 94.19 88 HIS A CA 1
ATOM 730 C C . HIS A 1 88 ? 2.397 -2.481 -11.942 1.00 94.19 88 HIS A C 1
ATOM 732 O O . HIS A 1 88 ? 1.786 -1.409 -11.956 1.00 94.19 88 HIS A O 1
ATOM 738 N N . ILE A 1 89 ? 3.692 -2.565 -11.642 1.00 89.44 89 ILE A N 1
ATOM 739 C CA . ILE A 1 89 ? 4.539 -1.416 -11.300 1.00 89.44 89 ILE A CA 1
ATOM 740 C C . ILE A 1 89 ? 5.617 -1.205 -12.361 1.00 89.44 89 ILE A C 1
ATOM 742 O O . ILE A 1 89 ? 6.172 -2.151 -12.899 1.00 89.44 89 ILE A O 1
ATOM 746 N N . CYS A 1 90 ? 5.955 0.047 -12.661 1.00 85.94 90 CYS A N 1
ATOM 747 C CA . CYS A 1 90 ? 6.950 0.344 -13.698 1.00 85.94 90 CYS A CA 1
ATOM 748 C C . CYS A 1 90 ? 8.393 0.343 -13.172 1.00 85.94 90 CYS A C 1
ATOM 750 O O . CYS A 1 90 ? 9.335 0.309 -13.958 1.00 85.94 90 CYS A O 1
ATOM 752 N N . ASN A 1 91 ? 8.578 0.464 -11.855 1.00 80.12 91 ASN A N 1
ATOM 753 C CA . ASN A 1 91 ? 9.884 0.666 -11.243 1.00 80.12 91 ASN A CA 1
ATOM 754 C C . ASN A 1 91 ? 9.914 0.064 -9.828 1.00 80.12 91 ASN A C 1
ATOM 756 O O . ASN A 1 91 ? 9.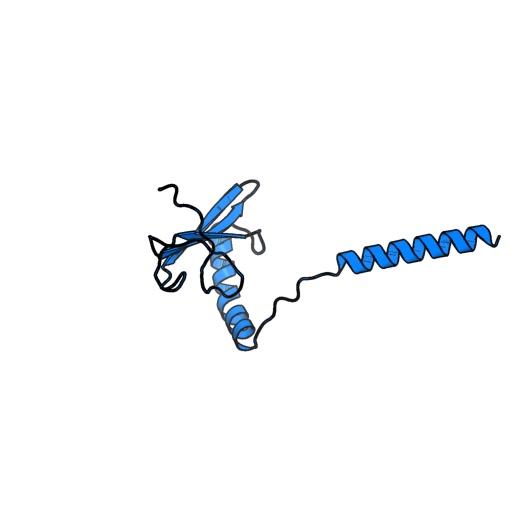014 0.293 -9.022 1.00 80.12 91 ASN A O 1
ATOM 760 N N . TRP A 1 92 ? 10.969 -0.689 -9.538 1.00 75.94 92 TRP A N 1
ATOM 761 C CA . TRP A 1 92 ? 11.297 -1.277 -8.234 1.00 75.94 92 TRP A CA 1
ATOM 762 C C . TRP A 1 92 ? 12.786 -1.071 -7.867 1.00 75.94 92 TRP A C 1
ATOM 764 O O . TRP A 1 92 ? 13.307 -1.706 -6.942 1.00 75.94 92 TRP A O 1
ATOM 774 N N . GLY A 1 93 ? 13.467 -0.188 -8.605 1.00 77.50 93 GLY A N 1
ATOM 775 C CA . GLY A 1 93 ? 14.885 0.151 -8.533 1.00 77.50 93 GLY A CA 1
ATOM 776 C C . GLY A 1 93 ? 15.427 0.687 -9.861 1.00 77.50 93 GLY A C 1
ATOM 777 O O . GLY A 1 93 ? 14.687 0.924 -10.811 1.00 77.50 93 GLY A O 1
ATOM 778 N N . TYR A 1 94 ? 16.748 0.813 -9.986 1.00 72.31 94 TYR A N 1
ATOM 779 C CA . TYR A 1 94 ? 17.412 1.202 -11.245 1.00 72.31 94 TYR A CA 1
ATOM 780 C C . TYR A 1 94 ? 17.377 0.103 -12.335 1.00 72.31 94 TYR A C 1
ATOM 782 O O . TYR A 1 94 ? 18.295 -0.004 -13.140 1.00 72.31 94 TYR A O 1
ATOM 790 N N . GLY A 1 95 ? 16.356 -0.762 -12.337 1.00 67.94 95 GLY A N 1
ATOM 791 C CA . GLY A 1 95 ? 16.179 -1.859 -13.296 1.00 67.94 95 GLY A CA 1
ATOM 792 C C . GLY A 1 95 ? 17.073 -3.085 -13.076 1.00 67.94 95 GLY A C 1
ATOM 793 O O . GLY A 1 95 ? 16.844 -4.118 -13.696 1.00 67.94 95 GLY A O 1
ATOM 794 N N . THR A 1 96 ? 18.061 -3.020 -12.179 1.00 72.44 96 THR A N 1
ATOM 795 C CA . THR A 1 96 ? 18.926 -4.164 -11.855 1.00 72.44 96 THR A CA 1
ATOM 796 C C . THR A 1 96 ? 18.364 -4.959 -10.685 1.00 72.44 96 THR A C 1
ATOM 798 O O . THR A 1 96 ? 18.212 -4.417 -9.585 1.00 72.44 96 THR A O 1
ATOM 801 N N . LEU A 1 97 ? 18.096 -6.252 -10.903 1.00 76.75 97 LEU A N 1
ATOM 802 C CA . LEU A 1 97 ? 17.748 -7.190 -9.835 1.00 76.75 97 LEU A CA 1
ATOM 803 C C . LEU A 1 97 ? 18.876 -7.219 -8.793 1.00 76.75 97 LEU A C 1
ATOM 805 O O . LEU A 1 97 ? 20.035 -7.467 -9.117 1.00 76.75 97 LEU A O 1
ATOM 809 N N . GLY A 1 98 ? 18.534 -6.942 -7.538 1.00 76.25 98 GLY A N 1
ATOM 810 C CA . GLY A 1 98 ? 19.497 -6.872 -6.445 1.00 76.25 98 GLY A CA 1
ATOM 811 C C . GLY A 1 98 ? 18.828 -6.604 -5.095 1.00 76.25 98 GLY A C 1
ATOM 812 O O . GLY A 1 98 ? 17.681 -6.135 -5.056 1.00 76.25 98 GLY A O 1
ATOM 813 N N . PRO A 1 99 ? 19.507 -6.930 -3.982 1.00 83.75 99 PRO A N 1
ATOM 814 C CA . PRO A 1 99 ? 18.978 -6.706 -2.644 1.00 83.75 99 PRO A CA 1
ATOM 815 C C . PRO A 1 99 ? 18.877 -5.210 -2.331 1.00 83.75 99 PRO A C 1
ATOM 817 O O . PRO A 1 99 ? 19.634 -4.392 -2.851 1.00 83.75 99 PRO A O 1
ATOM 820 N N . LYS A 1 100 ? 17.951 -4.865 -1.434 1.00 82.69 100 LYS A N 1
ATOM 821 C CA . LYS A 1 100 ? 17.966 -3.571 -0.754 1.00 82.69 100 LYS A CA 1
ATOM 822 C C . LYS A 1 100 ? 19.012 -3.627 0.356 1.00 82.69 100 LYS A C 1
ATOM 824 O O . LYS A 1 100 ? 18.902 -4.482 1.232 1.00 82.69 100 LYS A O 1
ATOM 829 N N . LEU A 1 101 ? 19.997 -2.737 0.321 1.00 86.81 101 LEU A N 1
ATOM 830 C CA . LEU A 1 101 ? 21.125 -2.743 1.257 1.00 86.81 101 LEU A CA 1
ATOM 831 C C . LEU A 1 101 ? 21.110 -1.540 2.202 1.00 86.81 101 LEU A C 1
ATOM 833 O O . LEU A 1 101 ? 21.611 -1.644 3.319 1.00 86.81 101 LEU A O 1
ATOM 837 N N . ALA A 1 102 ? 20.528 -0.413 1.782 1.00 86.56 102 ALA A N 1
ATOM 838 C CA . ALA A 1 102 ? 20.515 0.806 2.584 1.00 86.56 102 ALA A CA 1
ATOM 839 C C . ALA A 1 102 ? 19.256 1.657 2.360 1.00 86.56 102 ALA A C 1
ATOM 841 O O . ALA A 1 102 ? 18.526 1.532 1.374 1.00 86.56 102 ALA A O 1
ATOM 842 N N . GLN A 1 103 ? 18.987 2.573 3.289 1.00 84.50 103 GLN A N 1
ATOM 843 C CA . GLN A 1 103 ? 18.017 3.638 3.054 1.00 84.50 103 GLN A CA 1
ATOM 844 C C . GLN A 1 103 ? 18.558 4.589 1.975 1.00 84.50 103 GLN A C 1
ATOM 846 O O . GLN A 1 103 ? 19.725 4.962 2.007 1.00 84.50 103 GLN A O 1
ATOM 851 N N . GLY A 1 104 ? 17.714 4.977 1.015 1.00 83.19 104 GLY A N 1
ATOM 852 C CA . GLY A 1 104 ? 18.109 5.876 -0.077 1.00 83.19 104 GLY A CA 1
ATOM 853 C C . GLY A 1 104 ? 18.843 5.217 -1.253 1.00 83.19 104 GLY A C 1
ATOM 854 O O . GLY A 1 104 ? 19.139 5.905 -2.221 1.00 83.19 104 GLY A O 1
ATOM 855 N N . ASP A 1 105 ? 19.069 3.898 -1.239 1.00 82.56 105 ASP A N 1
ATOM 856 C CA . ASP A 1 105 ? 19.697 3.156 -2.352 1.00 82.56 105 ASP A CA 1
ATOM 857 C C . ASP A 1 105 ? 18.810 3.010 -3.605 1.00 82.56 105 ASP A C 1
ATOM 859 O O . ASP A 1 105 ? 19.219 2.426 -4.608 1.00 82.56 105 ASP A O 1
ATOM 863 N N . GLY A 1 106 ? 17.579 3.520 -3.543 1.00 79.81 106 GLY A N 1
ATOM 864 C CA . GLY A 1 106 ? 16.597 3.432 -4.618 1.00 79.81 106 GLY A CA 1
ATOM 865 C C . GLY A 1 106 ? 16.047 2.025 -4.851 1.00 79.81 106 GLY A C 1
ATOM 866 O O . GLY A 1 106 ? 15.263 1.855 -5.771 1.00 79.81 106 GLY A O 1
ATOM 867 N N . GLN A 1 107 ? 16.407 1.019 -4.048 1.00 81.31 107 GLN A N 1
ATOM 868 C CA . GLN A 1 107 ? 15.960 -0.361 -4.236 1.00 81.31 107 GLN A CA 1
ATOM 869 C C . GLN A 1 107 ? 14.747 -0.677 -3.358 1.00 81.31 107 GLN A C 1
ATOM 871 O O . GLN A 1 107 ? 14.737 -0.395 -2.151 1.00 81.31 107 GLN A O 1
ATOM 876 N N . ALA A 1 108 ? 13.735 -1.312 -3.956 1.00 80.50 108 ALA A N 1
ATOM 877 C CA . ALA A 1 108 ? 12.645 -1.928 -3.206 1.00 80.50 108 ALA A CA 1
ATOM 878 C C . ALA A 1 108 ? 13.154 -3.157 -2.432 1.00 80.50 108 ALA A C 1
ATOM 880 O O . ALA A 1 108 ? 14.111 -3.819 -2.849 1.00 80.50 108 ALA A O 1
ATOM 881 N N . LEU A 1 109 ? 12.519 -3.472 -1.302 1.00 76.81 109 LEU A N 1
ATOM 882 C CA . LEU A 1 109 ? 12.839 -4.672 -0.531 1.00 76.81 109 LEU A CA 1
ATOM 883 C C . LEU A 1 109 ? 12.554 -5.920 -1.383 1.00 76.81 109 LEU A C 1
ATOM 885 O O . LEU A 1 109 ? 11.490 -6.034 -1.985 1.00 76.81 109 LEU A O 1
ATOM 889 N N . VAL A 1 110 ? 13.523 -6.832 -1.468 1.00 67.19 110 VAL A N 1
ATOM 890 C CA . VAL A 1 110 ? 13.369 -8.103 -2.188 1.00 67.19 110 VAL A CA 1
ATOM 891 C C . VAL A 1 110 ? 12.677 -9.100 -1.269 1.00 67.19 110 VAL A C 1
ATOM 893 O O . VAL A 1 110 ? 13.256 -9.485 -0.255 1.00 67.19 110 VAL A O 1
ATOM 896 N N . GLN A 1 111 ? 11.490 -9.574 -1.645 1.00 60.41 111 GLN A N 1
ATOM 897 C CA . GLN A 1 111 ? 11.057 -10.904 -1.224 1.00 60.41 111 GLN A CA 1
ATOM 898 C C . GLN A 1 111 ? 11.742 -11.876 -2.194 1.00 60.41 111 GLN A C 1
ATOM 900 O O . GLN A 1 111 ? 11.491 -11.805 -3.396 1.00 60.41 111 GLN A O 1
ATOM 905 N N . LEU A 1 112 ? 12.683 -12.698 -1.714 1.00 52.78 112 LEU A N 1
ATOM 906 C CA . LEU A 1 112 ? 13.347 -13.696 -2.559 1.00 52.78 112 LEU A CA 1
ATOM 907 C C . LEU A 1 112 ? 12.266 -14.519 -3.260 1.00 52.78 112 LEU A C 1
ATOM 909 O O . LEU A 1 112 ? 11.362 -15.037 -2.604 1.00 52.78 112 LEU A O 1
ATOM 913 N N . ALA A 1 113 ? 12.346 -14.577 -4.587 1.00 44.69 113 ALA A N 1
ATOM 914 C CA . ALA A 1 113 ? 11.451 -15.360 -5.411 1.00 44.69 113 ALA A CA 1
ATOM 915 C C . ALA A 1 113 ? 11.578 -16.839 -5.021 1.00 44.69 113 ALA A C 1
ATOM 917 O O . ALA A 1 113 ? 12.468 -17.546 -5.483 1.00 44.69 113 ALA A O 1
ATOM 918 N N . ALA A 1 114 ? 10.678 -17.318 -4.168 1.00 41.72 114 ALA A N 1
ATOM 919 C CA . ALA A 1 114 ? 10.072 -18.599 -4.455 1.00 41.72 114 ALA A CA 1
ATOM 920 C C . ALA A 1 114 ? 9.060 -18.301 -5.563 1.00 41.72 114 ALA A C 1
ATOM 922 O O . ALA A 1 114 ? 8.137 -17.504 -5.369 1.00 41.72 114 ALA A O 1
ATOM 923 N N . SER A 1 115 ? 9.303 -18.861 -6.747 1.00 45.72 115 SER A N 1
ATOM 924 C CA . SER A 1 115 ? 8.280 -19.025 -7.778 1.00 45.72 115 SER A CA 1
ATOM 925 C C . SER A 1 115 ? 6.958 -19.436 -7.122 1.00 45.72 115 SER A C 1
ATOM 927 O O . SER A 1 115 ? 6.985 -20.240 -6.186 1.00 45.72 115 SER A O 1
ATOM 929 N N . ARG A 1 116 ? 5.838 -18.866 -7.582 1.00 56.56 116 ARG A N 1
ATOM 930 C CA . ARG A 1 116 ? 4.495 -19.279 -7.146 1.00 56.56 116 ARG A CA 1
ATOM 931 C C . ARG A 1 116 ? 4.340 -20.798 -7.169 1.00 56.56 116 ARG A C 1
ATOM 933 O O . ARG A 1 116 ? 4.898 -21.421 -8.101 1.00 56.56 116 ARG A O 1
#

Radius of gyration: 22.26 Å; chains: 1; bounding box: 38×38×71 Å

Foldseek 3Di:
DVVVVVVVVVVVVVVVVVVVVVPPDPPDDDDPVNVVCCVVCVVVVCVLCVVVVHHPPADWDWDADLVQQKIWIWGDDPPDTDTRDIDRHDDQAPSDDDADDDPPNRHHHDPDDPDD